Protein AF-A0A4R7B0X3-F1 (afdb_monomer_lite)

pLDDT: mean 76.37, std 15.17, range [39.12, 92.25]

InterPro domains:
  IPR010437 Type III secretion system SsaH/EsaH [PF06287] (19-83)
  IPR010437 Type III secretion system SsaH/EsaH [TIGR02498] (6-82)

Radius of gyration: 15.12 Å; chains: 1; bounding box: 40×39×41 Å

Organism: NCBI:txid1144873

Foldseek 3Di:
DPPPVVLLVVLVVLLVVLVVCLVVVVLVSLVVSLVCLVVRDPDLQVNLQSNLVSCVSNVNNVSNVVSCVRHDCVSCVVVVVCSVPDDPPPDDPDDPD

Sequence (97 aa):
MADGVNDAAIRRLVVEAGFAAVNHGLQREMRTILASLPDWLDDPAVLAACQATLLFGLGDRAGAESRLDSADPVLCAPLRQLLGDAPARAESFGELT

Structure (mmCIF, N/CA/C/O backbone):
data_AF-A0A4R7B0X3-F1
#
_entry.id   AF-A0A4R7B0X3-F1
#
loop_
_atom_site.group_PDB
_atom_site.id
_atom_site.type_symbol
_atom_site.label_atom_id
_atom_site.label_alt_id
_atom_site.label_comp_id
_atom_site.label_asym_id
_atom_site.label_entity_id
_atom_site.label_seq_id
_atom_site.pdbx_PDB_ins_code
_atom_site.Cartn_x
_atom_site.Cartn_y
_atom_site.Cartn_z
_atom_site.occupancy
_atom_site.B_iso_or_equiv
_atom_site.auth_seq_id
_atom_site.auth_comp_id
_atom_site.auth_asym_id
_atom_site.auth_atom_id
_atom_site.pdbx_PDB_model_num
ATOM 1 N N . MET A 1 1 ? 19.333 -5.177 -24.901 1.00 42.28 1 MET A N 1
ATOM 2 C CA . MET A 1 1 ? 19.123 -5.542 -23.481 1.00 42.28 1 MET A CA 1
ATOM 3 C C . MET A 1 1 ? 19.413 -4.333 -22.587 1.00 42.28 1 MET A C 1
ATOM 5 O O . MET A 1 1 ? 20.432 -4.312 -21.916 1.00 42.28 1 MET A O 1
ATOM 9 N N . ALA A 1 2 ? 18.560 -3.305 -22.616 1.00 49.44 2 ALA A N 1
ATOM 10 C CA . ALA A 1 2 ? 18.678 -2.123 -21.744 1.00 49.44 2 ALA A CA 1
ATOM 11 C C . ALA A 1 2 ? 17.326 -1.682 -21.138 1.00 49.44 2 ALA A C 1
ATOM 13 O O . ALA A 1 2 ? 17.296 -0.780 -20.311 1.00 49.44 2 ALA A O 1
ATOM 14 N N . ASP A 1 3 ? 16.225 -2.347 -21.506 1.00 52.91 3 ASP A N 1
ATOM 15 C CA . ASP A 1 3 ? 14.861 -1.951 -21.128 1.00 52.91 3 ASP A CA 1
ATOM 16 C C . ASP A 1 3 ? 14.504 -2.301 -19.674 1.00 52.91 3 ASP A C 1
ATOM 18 O O . ASP A 1 3 ? 13.887 -1.511 -18.969 1.00 52.91 3 ASP A O 1
ATOM 22 N N . GLY A 1 4 ? 14.956 -3.456 -19.172 1.00 52.81 4 GLY A N 1
ATOM 23 C CA . GLY A 1 4 ? 14.511 -3.964 -17.865 1.00 52.81 4 GLY A CA 1
ATOM 24 C C . GLY A 1 4 ? 15.023 -3.194 -16.640 1.00 52.81 4 GLY A C 1
ATOM 25 O O . GLY A 1 4 ? 14.394 -3.240 -15.587 1.00 52.81 4 GLY A O 1
ATOM 26 N N . VAL A 1 5 ? 16.144 -2.471 -16.754 1.00 51.91 5 VAL A N 1
ATOM 27 C CA . VAL A 1 5 ? 16.711 -1.687 -15.635 1.00 51.91 5 VAL A CA 1
ATOM 28 C C . VAL A 1 5 ? 15.991 -0.346 -15.479 1.00 51.91 5 VAL A C 1
ATOM 30 O O . VAL A 1 5 ? 15.793 0.122 -14.359 1.00 51.91 5 VAL A O 1
ATOM 33 N N . ASN A 1 6 ? 15.569 0.256 -16.594 1.00 58.44 6 ASN A N 1
ATOM 34 C CA . ASN A 1 6 ? 14.864 1.536 -16.594 1.00 58.44 6 ASN A CA 1
ATOM 35 C C . ASN A 1 6 ? 13.442 1.382 -16.035 1.00 58.44 6 ASN A C 1
ATOM 37 O O . ASN A 1 6 ? 12.974 2.204 -15.253 1.00 58.44 6 ASN A O 1
ATOM 41 N N . ASP A 1 7 ? 12.795 0.266 -16.362 1.00 68.06 7 ASP A N 1
ATOM 42 C CA . ASP A 1 7 ? 11.416 -0.007 -15.976 1.00 68.06 7 ASP A CA 1
ATOM 43 C C . ASP A 1 7 ? 11.270 -0.219 -14.454 1.00 68.06 7 ASP A C 1
ATOM 45 O O . ASP A 1 7 ? 10.399 0.362 -13.810 1.00 68.06 7 ASP A O 1
ATOM 49 N N . ALA A 1 8 ? 12.206 -0.939 -13.823 1.00 70.69 8 ALA A N 1
ATOM 50 C CA . ALA A 1 8 ? 12.236 -1.099 -12.365 1.00 70.69 8 ALA A CA 1
ATOM 51 C C . ALA A 1 8 ? 12.505 0.223 -11.615 1.00 70.69 8 ALA A C 1
ATOM 53 O O . ALA A 1 8 ? 11.919 0.472 -10.557 1.00 70.69 8 ALA A O 1
ATOM 54 N N . ALA A 1 9 ? 13.368 1.087 -12.161 1.00 75.62 9 ALA A N 1
ATOM 55 C CA . ALA A 1 9 ? 13.656 2.397 -11.580 1.00 75.62 9 ALA A CA 1
ATOM 56 C C . ALA A 1 9 ? 12.444 3.341 -11.666 1.00 75.62 9 ALA A C 1
ATOM 58 O O . ALA A 1 9 ? 12.128 4.026 -10.691 1.00 75.62 9 ALA A O 1
ATOM 59 N N . ILE A 1 10 ? 11.729 3.331 -12.795 1.00 71.06 10 ILE A N 1
ATOM 60 C CA . ILE A 1 10 ? 10.496 4.105 -12.992 1.00 71.06 10 ILE A CA 1
ATOM 61 C C . ILE A 1 10 ? 9.412 3.642 -12.018 1.00 71.06 10 ILE A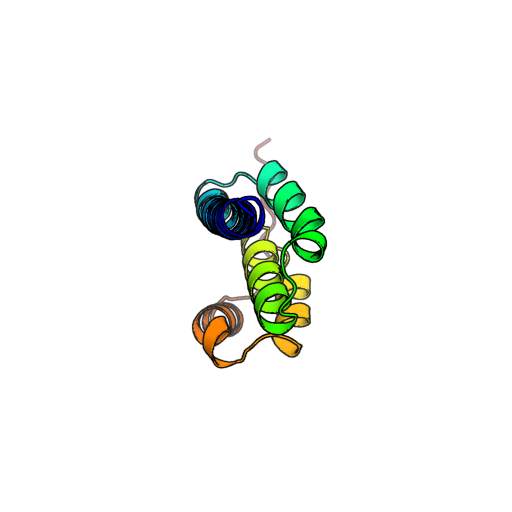 C 1
ATOM 63 O O . ILE A 1 10 ? 8.815 4.471 -11.334 1.00 71.06 10 ILE A O 1
ATOM 67 N N . ARG A 1 11 ? 9.199 2.330 -11.875 1.00 70.00 11 ARG A N 1
ATOM 68 C CA . ARG A 1 11 ? 8.224 1.787 -10.917 1.00 70.00 11 ARG A CA 1
ATOM 69 C C . ARG A 1 11 ? 8.497 2.230 -9.487 1.00 70.00 11 ARG A C 1
ATOM 71 O O . ARG A 1 11 ? 7.582 2.652 -8.783 1.00 70.00 11 ARG A O 1
ATOM 78 N N . ARG A 1 12 ? 9.765 2.193 -9.073 1.00 76.88 12 ARG A N 1
ATOM 79 C CA . ARG A 1 12 ? 10.182 2.674 -7.755 1.00 76.88 12 ARG A CA 1
ATOM 80 C C . ARG A 1 12 ? 9.898 4.167 -7.575 1.00 76.88 12 ARG A C 1
ATOM 82 O O . ARG A 1 12 ? 9.310 4.539 -6.566 1.00 76.88 12 ARG A O 1
ATOM 89 N N . LEU A 1 13 ? 10.252 4.997 -8.557 1.00 77.62 13 LEU A N 1
ATOM 90 C CA . LEU A 1 13 ? 9.972 6.437 -8.540 1.00 77.62 13 LEU A CA 1
ATOM 91 C C . LEU A 1 13 ? 8.476 6.737 -8.427 1.00 77.62 13 LEU A C 1
ATOM 93 O O . LEU A 1 13 ? 8.092 7.651 -7.705 1.00 77.62 13 LEU A O 1
ATOM 97 N N . VAL A 1 14 ? 7.623 5.972 -9.110 1.00 70.88 14 VAL A N 1
ATOM 98 C CA . VAL A 1 14 ? 6.173 6.181 -9.040 1.00 70.88 14 VAL A CA 1
ATOM 99 C C . VAL A 1 14 ? 5.606 5.770 -7.681 1.00 70.88 14 VAL A C 1
ATOM 101 O O . VAL A 1 14 ? 4.753 6.473 -7.139 1.00 70.88 14 VAL A O 1
ATOM 104 N N . VAL A 1 15 ? 6.108 4.685 -7.089 1.00 73.88 15 VAL A N 1
ATOM 105 C CA . VAL A 1 15 ? 5.759 4.307 -5.714 1.00 73.88 15 VAL A CA 1
ATOM 106 C C . VAL A 1 15 ? 6.185 5.410 -4.739 1.00 73.88 15 VAL A C 1
ATOM 108 O O . VAL A 1 15 ? 5.354 5.893 -3.972 1.00 73.88 15 VAL A O 1
ATOM 111 N N . GLU A 1 16 ? 7.434 5.875 -4.814 1.00 79.88 16 GLU A N 1
ATOM 112 C CA . GLU A 1 16 ? 7.964 6.968 -3.983 1.00 79.88 16 GLU A CA 1
ATOM 113 C C . GLU A 1 16 ? 7.164 8.274 -4.165 1.00 79.88 16 GLU A C 1
ATOM 115 O O . GLU A 1 16 ? 6.824 8.938 -3.183 1.00 79.88 16 GLU A O 1
ATOM 120 N N . ALA A 1 17 ? 6.774 8.608 -5.398 1.00 74.69 17 ALA A N 1
ATOM 121 C CA . ALA A 1 17 ? 5.903 9.743 -5.694 1.00 74.69 17 ALA A CA 1
ATOM 122 C C . ALA A 1 17 ? 4.498 9.572 -5.094 1.00 74.69 17 ALA A C 1
ATOM 124 O O . ALA A 1 17 ? 3.928 10.543 -4.602 1.00 74.69 17 ALA A O 1
ATOM 125 N N . GLY A 1 18 ? 3.959 8.350 -5.070 1.00 72.62 18 GLY A N 1
ATOM 126 C CA . GLY A 1 18 ? 2.708 8.026 -4.383 1.00 72.62 18 GLY A CA 1
ATOM 127 C C . GLY A 1 18 ? 2.780 8.312 -2.882 1.00 72.62 18 GLY A C 1
ATOM 128 O O . GLY A 1 18 ? 1.869 8.929 -2.333 1.00 72.62 18 GLY A O 1
ATOM 129 N N . PHE A 1 19 ? 3.889 7.956 -2.229 1.00 73.50 19 PHE A N 1
ATOM 130 C CA . PHE A 1 19 ? 4.124 8.286 -0.818 1.00 73.50 19 PHE A CA 1
ATOM 131 C C . PHE A 1 19 ? 4.295 9.794 -0.584 1.00 73.50 19 PHE A C 1
ATOM 133 O O . PHE A 1 19 ? 3.766 10.328 0.390 1.00 73.50 19 PHE A O 1
ATOM 140 N N . ALA A 1 20 ? 4.981 10.510 -1.479 1.00 77.75 20 ALA A N 1
ATOM 141 C CA . ALA A 1 20 ? 5.080 11.968 -1.391 1.00 77.75 20 ALA A CA 1
ATOM 142 C C . ALA A 1 20 ? 3.706 12.642 -1.569 1.00 77.75 20 ALA A C 1
ATOM 144 O O . ALA A 1 20 ? 3.359 13.563 -0.830 1.00 77.75 20 ALA A O 1
ATOM 145 N N . ALA A 1 21 ? 2.890 12.145 -2.500 1.00 75.38 21 ALA A N 1
ATOM 146 C CA . ALA A 1 21 ? 1.551 12.651 -2.782 1.00 75.38 21 ALA A CA 1
ATOM 147 C C . ALA A 1 21 ? 0.597 12.525 -1.579 1.00 75.38 21 ALA A C 1
ATOM 149 O O . ALA A 1 21 ? -0.175 13.455 -1.331 1.00 75.38 21 ALA A O 1
ATOM 150 N N . VAL A 1 22 ? 0.714 11.442 -0.790 1.00 71.00 22 VAL A N 1
ATOM 151 C CA . VAL A 1 22 ? -0.012 11.249 0.485 1.00 71.00 22 VAL A CA 1
ATOM 152 C C . VAL A 1 22 ? 0.228 12.424 1.432 1.00 71.00 22 VAL A C 1
ATOM 154 O O . VAL A 1 22 ? -0.716 12.968 2.000 1.00 71.00 22 VAL A O 1
ATOM 157 N N . ASN A 1 23 ? 1.480 12.866 1.557 1.00 71.31 23 ASN A N 1
ATOM 158 C CA . ASN A 1 23 ? 1.858 13.929 2.489 1.00 71.31 23 ASN A CA 1
ATOM 159 C C . ASN A 1 23 ? 1.447 15.333 2.015 1.00 71.31 23 ASN A C 1
ATOM 161 O O . ASN A 1 23 ? 1.368 16.254 2.825 1.00 71.31 23 ASN A O 1
ATOM 165 N N . HIS A 1 24 ? 1.183 15.506 0.717 1.00 76.38 24 HIS A N 1
ATOM 166 C CA . HIS A 1 24 ? 0.855 16.800 0.108 1.00 76.38 24 HIS A CA 1
ATOM 167 C C . HIS A 1 24 ? -0.618 16.942 -0.306 1.00 76.38 24 HIS A C 1
ATOM 169 O O . HIS A 1 24 ? -0.992 17.963 -0.878 1.00 76.38 24 HIS A O 1
ATOM 175 N N . GLY A 1 25 ? -1.467 15.948 -0.017 1.00 74.88 25 GLY A N 1
ATOM 176 C CA . GLY A 1 25 ? -2.902 16.008 -0.316 1.00 74.88 25 GLY A CA 1
ATOM 177 C C . GLY A 1 25 ? -3.246 15.919 -1.808 1.00 74.88 25 GLY A C 1
ATOM 178 O O . GLY A 1 25 ? -4.328 16.342 -2.218 1.00 74.88 25 GLY A O 1
ATOM 179 N N . LEU A 1 26 ? -2.353 15.358 -2.629 1.00 82.38 26 LEU A N 1
ATOM 180 C CA . LEU A 1 26 ? -2.522 15.212 -4.081 1.00 82.38 26 LEU A CA 1
ATOM 181 C C . LEU A 1 26 ? -3.419 14.005 -4.415 1.00 82.38 26 LEU A C 1
ATOM 183 O O . LEU A 1 26 ? -2.985 12.977 -4.938 1.00 82.38 26 LEU A O 1
ATOM 187 N N . GLN A 1 27 ? -4.700 14.105 -4.049 1.00 82.94 27 GLN A N 1
ATOM 188 C CA . GLN A 1 27 ? -5.633 12.974 -4.096 1.00 82.94 27 GLN A CA 1
ATOM 189 C C . GLN A 1 27 ? -5.873 12.433 -5.510 1.00 82.94 27 GLN A C 1
ATOM 191 O O . GLN A 1 27 ? -6.077 11.230 -5.688 1.00 82.94 27 GLN A O 1
ATOM 196 N N . ARG A 1 28 ? -5.882 13.299 -6.529 1.00 84.31 28 ARG A N 1
ATOM 197 C CA . ARG A 1 28 ? -6.140 12.893 -7.918 1.00 84.31 28 ARG A CA 1
ATOM 198 C C . ARG A 1 28 ? -4.984 12.051 -8.460 1.00 84.31 28 ARG A C 1
ATOM 200 O O . ARG A 1 28 ? -5.201 11.021 -9.101 1.00 84.31 28 ARG A O 1
ATOM 207 N N . GLU A 1 29 ? -3.766 12.476 -8.170 1.00 84.25 29 GLU A N 1
ATOM 208 C CA . GLU A 1 29 ? -2.515 11.826 -8.532 1.00 84.25 29 GLU A CA 1
ATOM 209 C C . GLU A 1 29 ? -2.396 10.485 -7.809 1.00 84.25 29 GLU A C 1
ATOM 211 O O . GLU A 1 29 ? -2.146 9.467 -8.449 1.00 84.25 29 GLU A O 1
ATOM 216 N N . MET A 1 30 ? -2.701 10.444 -6.508 1.00 85.56 30 MET A N 1
ATOM 217 C CA . MET A 1 30 ? -2.746 9.198 -5.734 1.00 85.56 30 MET A CA 1
ATOM 218 C C . MET A 1 30 ? -3.732 8.185 -6.311 1.00 85.56 30 MET A C 1
ATOM 220 O O . MET A 1 30 ? -3.390 7.013 -6.435 1.00 85.56 30 MET A O 1
ATOM 224 N N . ARG A 1 31 ? -4.939 8.615 -6.705 1.00 88.56 31 ARG A N 1
ATOM 225 C CA . ARG A 1 31 ? -5.922 7.726 -7.353 1.00 88.56 31 ARG A CA 1
ATOM 226 C C . ARG A 1 31 ? -5.416 7.192 -8.691 1.00 88.56 31 ARG A C 1
ATOM 228 O O . ARG A 1 31 ? -5.667 6.036 -9.012 1.00 88.56 31 ARG A O 1
ATOM 235 N N . THR A 1 32 ? -4.694 8.020 -9.442 1.00 89.25 32 THR A N 1
ATOM 236 C CA . THR A 1 32 ? -4.095 7.623 -10.723 1.00 89.25 32 THR A CA 1
ATOM 237 C C . THR A 1 32 ? -2.998 6.583 -10.505 1.00 89.25 32 THR A C 1
ATOM 239 O O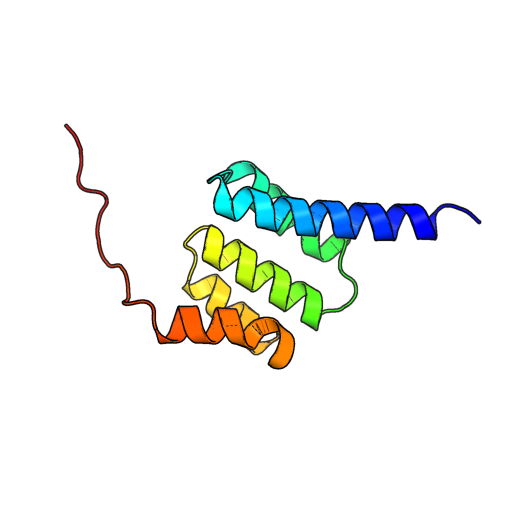 . THR A 1 32 ? -3.018 5.536 -11.138 1.00 89.25 32 THR A O 1
ATOM 242 N N . ILE A 1 33 ? -2.090 6.826 -9.556 1.00 86.19 33 ILE A N 1
ATOM 243 C CA . ILE A 1 33 ? -1.022 5.887 -9.192 1.00 86.19 33 ILE A CA 1
ATOM 244 C C . ILE A 1 33 ? -1.616 4.566 -8.696 1.00 86.19 33 ILE A C 1
ATOM 246 O O . ILE A 1 33 ? -1.214 3.505 -9.161 1.00 86.19 33 ILE A O 1
ATOM 250 N N . LEU A 1 34 ? -2.607 4.625 -7.800 1.00 89.12 34 LEU A N 1
ATOM 251 C CA . LEU A 1 34 ? -3.271 3.449 -7.238 1.00 89.12 34 LEU A CA 1
ATOM 252 C C . LEU A 1 34 ? -3.899 2.557 -8.319 1.00 89.12 34 LEU A C 1
ATOM 254 O O . LEU A 1 34 ? -3.803 1.335 -8.220 1.00 89.12 34 LEU A O 1
ATOM 258 N N . ALA A 1 35 ? -4.524 3.159 -9.335 1.00 90.56 35 ALA A N 1
ATOM 259 C CA . ALA A 1 35 ? -5.136 2.429 -10.443 1.00 90.56 35 ALA A CA 1
ATOM 260 C C . ALA A 1 35 ? -4.103 1.688 -11.306 1.00 90.56 35 ALA A C 1
ATOM 262 O O . ALA A 1 35 ? -4.407 0.610 -11.804 1.00 90.56 35 ALA A O 1
ATOM 263 N N . SER A 1 36 ? -2.896 2.237 -11.439 1.00 88.94 36 SER A N 1
ATOM 264 C CA . SER A 1 36 ? -1.834 1.676 -12.281 1.00 88.94 36 SER A CA 1
ATOM 265 C C . SER A 1 36 ? -0.910 0.689 -11.560 1.00 88.94 36 SER A C 1
ATOM 267 O O . SER A 1 36 ? -0.182 -0.050 -12.214 1.00 88.94 36 SER A O 1
ATOM 269 N N . LEU A 1 37 ? -0.918 0.647 -10.221 1.00 86.81 37 LEU A N 1
ATOM 270 C CA . LEU A 1 37 ? -0.054 -0.254 -9.443 1.00 86.81 37 LEU A CA 1
ATOM 271 C C . LEU A 1 37 ? -0.106 -1.736 -9.873 1.00 86.81 37 LEU A C 1
ATOM 273 O O . LEU A 1 37 ? 0.963 -2.348 -9.897 1.00 86.81 37 LEU A O 1
ATOM 277 N N . PRO A 1 38 ? -1.271 -2.336 -10.205 1.00 89.19 38 PRO A N 1
ATOM 278 C CA . PRO A 1 38 ? -1.336 -3.740 -10.621 1.00 89.19 38 PRO A CA 1
ATOM 279 C C . PRO A 1 38 ? -0.556 -4.047 -11.901 1.00 89.19 38 PRO A C 1
ATOM 281 O O . PRO A 1 38 ? -0.088 -5.166 -12.064 1.00 89.19 38 PRO A O 1
ATOM 284 N N . ASP A 1 39 ? -0.395 -3.058 -12.782 1.00 87.12 39 ASP A N 1
ATOM 285 C CA . ASP A 1 39 ? 0.357 -3.210 -14.030 1.00 87.12 39 ASP A CA 1
ATOM 286 C C . ASP A 1 39 ? 1.872 -3.069 -13.810 1.00 87.12 39 ASP A C 1
ATOM 288 O O . ASP A 1 39 ? 2.669 -3.310 -14.716 1.00 87.12 39 ASP A O 1
ATOM 292 N N . TRP A 1 40 ? 2.282 -2.628 -12.618 1.00 81.19 40 TRP A N 1
ATOM 293 C CA . TRP A 1 40 ? 3.668 -2.311 -12.290 1.00 81.19 40 TRP A CA 1
ATOM 294 C C . TRP A 1 40 ? 4.267 -3.279 -11.273 1.00 81.19 40 TRP A C 1
ATOM 296 O O . TRP A 1 40 ? 5.451 -3.591 -11.346 1.00 81.19 40 TRP A O 1
ATOM 306 N N . LEU A 1 41 ? 3.500 -3.741 -10.292 1.00 83.50 41 LEU A N 1
ATOM 307 C CA . LEU A 1 41 ? 4.034 -4.565 -9.212 1.00 83.50 41 LEU A CA 1
ATOM 308 C C . LEU A 1 41 ? 3.685 -6.035 -9.423 1.00 83.50 41 LEU A C 1
ATOM 310 O O . LEU A 1 41 ? 2.546 -6.445 -9.220 1.00 83.50 41 LEU A O 1
ATOM 314 N N . ASP A 1 42 ? 4.706 -6.821 -9.759 1.00 85.00 42 ASP A N 1
ATOM 315 C CA . ASP A 1 42 ? 4.586 -8.272 -9.938 1.00 85.00 42 ASP A CA 1
ATOM 316 C C . ASP A 1 42 ? 4.485 -9.025 -8.603 1.00 85.00 42 ASP A C 1
ATOM 318 O O . ASP A 1 42 ? 3.913 -10.112 -8.540 1.00 85.00 42 ASP A O 1
ATOM 322 N N . ASP A 1 43 ? 5.057 -8.465 -7.529 1.00 85.44 43 ASP A N 1
ATOM 323 C CA . ASP A 1 43 ? 4.996 -9.061 -6.196 1.00 85.44 43 ASP A CA 1
ATOM 324 C C . ASP A 1 43 ? 3.645 -8.721 -5.536 1.00 85.44 43 ASP A C 1
ATOM 326 O O . ASP A 1 43 ? 3.403 -7.554 -5.195 1.00 85.44 43 ASP A O 1
ATOM 330 N N . PRO A 1 44 ? 2.762 -9.715 -5.322 1.00 86.19 44 PRO A N 1
ATOM 331 C CA . PRO A 1 44 ? 1.425 -9.480 -4.792 1.00 86.19 44 PRO A CA 1
ATOM 332 C C . PRO A 1 44 ? 1.439 -8.946 -3.354 1.00 86.19 44 PRO A C 1
ATOM 334 O O . PRO A 1 44 ? 0.544 -8.184 -2.986 1.00 86.19 44 PRO A O 1
ATOM 337 N N . ALA A 1 45 ? 2.447 -9.293 -2.548 1.00 84.88 45 ALA A N 1
ATOM 338 C CA . ALA A 1 45 ? 2.558 -8.817 -1.174 1.00 84.88 45 ALA A CA 1
ATOM 339 C C . ALA A 1 45 ? 2.981 -7.341 -1.136 1.00 84.88 45 ALA A C 1
ATOM 341 O O . ALA A 1 45 ? 2.432 -6.553 -0.358 1.00 84.88 45 ALA A O 1
ATOM 342 N N . VAL A 1 46 ? 3.903 -6.946 -2.020 1.00 83.94 46 VAL A N 1
ATOM 343 C CA . VAL A 1 46 ? 4.317 -5.543 -2.193 1.00 83.94 46 VAL A CA 1
ATOM 344 C C . VAL A 1 46 ? 3.181 -4.711 -2.790 1.00 83.94 46 VAL A C 1
ATOM 346 O O . VAL A 1 46 ? 2.908 -3.612 -2.308 1.00 83.94 46 VAL A O 1
ATOM 349 N N . LEU A 1 47 ? 2.464 -5.242 -3.785 1.00 89.38 47 LEU A N 1
ATOM 350 C CA . LEU A 1 47 ? 1.279 -4.605 -4.361 1.00 89.38 47 LEU A CA 1
ATOM 351 C C . LEU A 1 47 ? 0.219 -4.327 -3.290 1.00 89.38 47 LEU A C 1
ATOM 353 O O . LEU A 1 47 ? -0.264 -3.197 -3.184 1.00 89.38 47 LEU A O 1
ATOM 357 N N . ALA A 1 48 ? -0.102 -5.327 -2.467 1.00 89.88 48 ALA A N 1
ATOM 358 C CA . ALA A 1 48 ? -1.060 -5.185 -1.379 1.00 89.88 48 ALA A CA 1
ATOM 359 C C . ALA A 1 48 ? -0.609 -4.135 -0.347 1.00 89.88 48 ALA A C 1
ATOM 361 O O . ALA A 1 48 ? -1.413 -3.294 0.060 1.00 89.88 48 ALA A O 1
ATOM 362 N N . ALA A 1 49 ? 0.679 -4.108 0.015 1.00 87.62 49 ALA A N 1
ATOM 363 C CA . ALA A 1 49 ? 1.240 -3.110 0.928 1.00 87.62 49 ALA A CA 1
ATOM 364 C C . ALA A 1 49 ? 1.155 -1.673 0.374 1.00 87.62 49 ALA A C 1
ATOM 366 O O . ALA A 1 49 ? 0.752 -0.742 1.083 1.00 87.62 49 ALA A O 1
ATOM 367 N N . CYS A 1 50 ? 1.489 -1.481 -0.907 1.00 87.88 50 CYS A N 1
ATOM 368 C CA . CYS A 1 50 ? 1.389 -0.184 -1.575 1.00 87.88 50 CYS A CA 1
ATOM 369 C C . CYS A 1 50 ? -0.069 0.282 -1.675 1.00 87.88 50 CYS A C 1
ATOM 371 O O . CYS A 1 50 ?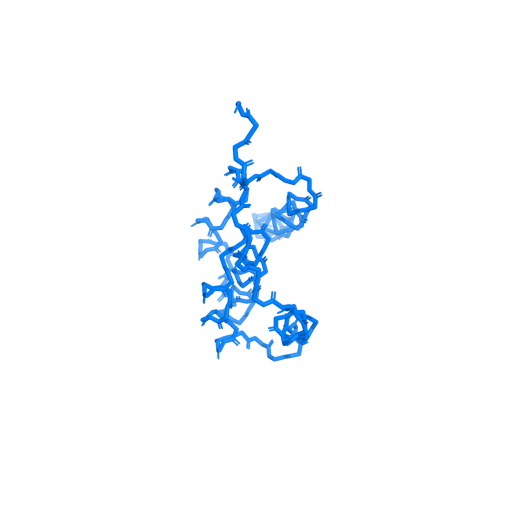 -0.374 1.429 -1.350 1.00 87.88 50 CYS A O 1
ATOM 373 N N . GLN A 1 51 ? -0.982 -0.611 -2.064 1.00 91.88 51 GLN A N 1
ATOM 374 C CA . GLN A 1 51 ? -2.410 -0.306 -2.142 1.00 91.88 51 GLN A CA 1
ATOM 375 C C . GLN A 1 51 ? -2.981 0.072 -0.776 1.00 91.88 51 GLN A C 1
ATOM 377 O O . GLN A 1 51 ? -3.668 1.087 -0.677 1.00 91.88 51 GLN A O 1
ATOM 382 N N . ALA A 1 52 ? -2.660 -0.685 0.277 1.00 91.44 52 ALA A N 1
ATOM 383 C CA . ALA A 1 52 ? -3.098 -0.380 1.636 1.00 91.44 52 ALA A CA 1
ATOM 384 C C . ALA A 1 52 ? -2.660 1.024 2.073 1.00 91.44 52 ALA A C 1
ATOM 386 O O . ALA A 1 52 ? -3.461 1.804 2.587 1.00 91.44 52 ALA A O 1
ATOM 387 N N . THR A 1 53 ? -1.398 1.371 1.816 1.00 88.00 53 THR A N 1
ATOM 388 C CA . THR A 1 53 ? -0.845 2.670 2.211 1.00 88.00 53 THR A CA 1
ATOM 389 C C . THR A 1 53 ? -1.504 3.830 1.463 1.00 88.00 53 THR A C 1
ATOM 391 O O . THR A 1 53 ? -1.886 4.826 2.078 1.00 88.00 53 THR A O 1
ATOM 394 N N . LEU A 1 54 ? -1.683 3.709 0.144 1.00 88.19 54 LEU A N 1
ATOM 395 C CA . LEU A 1 54 ? -2.322 4.764 -0.647 1.00 88.19 54 LEU A CA 1
ATOM 396 C C . LEU A 1 54 ? -3.807 4.926 -0.297 1.00 88.19 54 LEU A C 1
ATOM 398 O O . LEU A 1 54 ? -4.277 6.057 -0.200 1.00 88.19 54 LEU A O 1
ATOM 402 N N . LEU A 1 55 ? -4.534 3.827 -0.064 1.00 90.88 55 LEU A N 1
ATOM 403 C CA . LEU A 1 55 ? -5.933 3.862 0.380 1.00 90.88 55 LEU A CA 1
ATOM 404 C C . LEU A 1 55 ? -6.068 4.555 1.739 1.00 90.88 55 LEU A C 1
ATOM 406 O O . LEU A 1 55 ? -6.909 5.440 1.890 1.00 90.88 55 LEU A O 1
ATOM 410 N N . PHE A 1 56 ? -5.177 4.249 2.686 1.00 88.06 56 PHE A N 1
ATOM 411 C CA . PHE A 1 56 ? -5.132 4.938 3.975 1.00 88.06 56 PHE A CA 1
ATOM 412 C C . PHE A 1 56 ? -4.873 6.441 3.812 1.00 88.06 56 PHE A C 1
ATOM 414 O O . PHE A 1 56 ? -5.585 7.255 4.399 1.00 88.06 56 PHE A O 1
ATOM 421 N N . GLY A 1 57 ? -3.913 6.824 2.963 1.00 84.12 57 GLY A N 1
ATOM 422 C CA . GLY A 1 57 ? -3.633 8.228 2.649 1.00 84.12 57 GLY A CA 1
ATOM 423 C C . GLY A 1 57 ? -4.785 8.960 1.943 1.00 84.12 57 GLY A C 1
ATOM 424 O O . GLY A 1 57 ? -4.918 10.173 2.083 1.00 84.12 57 GLY A O 1
ATOM 425 N N . LEU A 1 58 ? -5.649 8.238 1.221 1.00 86.50 58 LEU A N 1
ATOM 426 C CA . LEU A 1 58 ? -6.891 8.762 0.633 1.00 86.50 58 LEU A CA 1
ATOM 427 C C . LEU A 1 58 ? -8.051 8.854 1.643 1.00 86.50 58 LEU A C 1
ATOM 429 O O . LEU A 1 58 ? -9.130 9.322 1.279 1.00 86.50 58 LEU A O 1
ATOM 433 N N . GLY A 1 59 ? -7.856 8.399 2.883 1.00 87.75 59 GLY A N 1
ATOM 434 C CA . GLY A 1 59 ? -8.905 8.293 3.898 1.00 87.75 59 GLY A CA 1
ATOM 435 C C . GLY A 1 59 ? -9.811 7.066 3.745 1.00 87.75 59 GLY A C 1
ATOM 436 O O . GLY A 1 59 ? -10.738 6.900 4.537 1.00 87.75 59 GLY A O 1
ATOM 437 N N . ASP A 1 60 ? -9.551 6.182 2.775 1.00 90.00 60 ASP A N 1
ATOM 438 C CA . ASP A 1 60 ? -10.276 4.920 2.606 1.00 90.00 60 ASP A CA 1
ATOM 439 C C . ASP A 1 60 ? -9.707 3.849 3.542 1.00 90.00 60 ASP A C 1
ATOM 441 O O . ASP A 1 60 ? -8.924 2.971 3.168 1.00 90.00 60 ASP A O 1
ATOM 445 N N . ARG A 1 61 ? -10.094 3.962 4.812 1.00 89.75 61 ARG A N 1
ATOM 446 C CA . ARG A 1 61 ? -9.626 3.070 5.869 1.00 89.75 61 ARG A CA 1
ATOM 447 C C . ARG A 1 61 ? -10.041 1.617 5.641 1.00 89.75 61 ARG A C 1
ATOM 449 O O . ARG A 1 61 ? -9.216 0.723 5.788 1.00 89.75 61 ARG A O 1
ATOM 456 N N . ALA A 1 62 ? -11.297 1.392 5.263 1.00 89.00 62 ALA A N 1
ATOM 457 C CA . ALA A 1 62 ? -11.831 0.048 5.055 1.00 89.00 62 ALA A CA 1
ATOM 458 C C . ALA A 1 62 ? -11.134 -0.648 3.876 1.00 89.00 62 ALA A C 1
ATOM 460 O O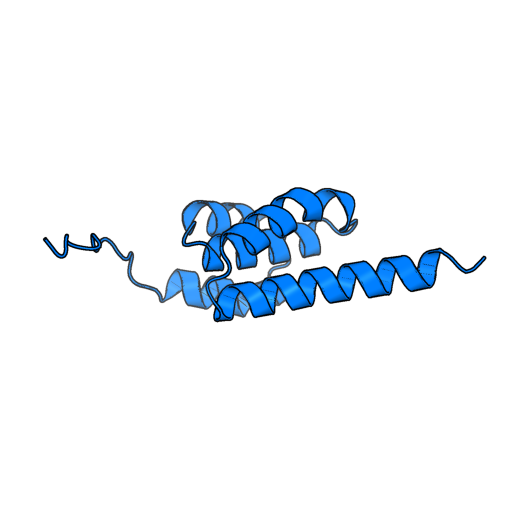 . ALA A 1 62 ? -10.765 -1.820 3.968 1.00 89.00 62 ALA A O 1
ATOM 461 N N . GLY A 1 63 ? -10.884 0.0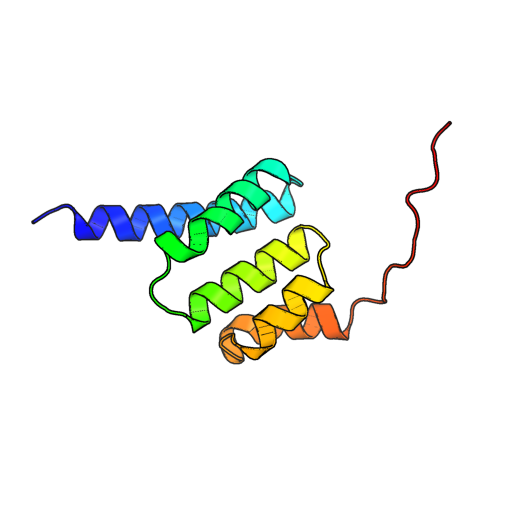90 2.788 1.00 91.25 63 GLY A N 1
ATOM 462 C CA . GLY A 1 63 ? -10.075 -0.398 1.678 1.00 91.25 63 GLY A CA 1
ATOM 463 C C . GLY A 1 63 ? -8.646 -0.732 2.107 1.00 91.25 63 GLY A C 1
ATOM 464 O O . GLY A 1 63 ? -8.118 -1.772 1.713 1.00 91.25 63 GLY A O 1
ATOM 465 N N . ALA A 1 64 ? -8.025 0.111 2.938 1.00 90.75 64 ALA A N 1
ATOM 466 C CA . ALA A 1 64 ? -6.682 -0.137 3.455 1.00 90.75 64 ALA A CA 1
ATOM 467 C C . ALA A 1 64 ? -6.608 -1.413 4.307 1.00 90.75 64 ALA A C 1
ATOM 469 O O . ALA A 1 64 ? -5.729 -2.245 4.084 1.00 90.75 64 ALA A O 1
ATOM 470 N N . GLU A 1 65 ? -7.552 -1.597 5.232 1.00 90.75 65 GLU A N 1
ATOM 471 C CA . GLU A 1 65 ? -7.661 -2.788 6.083 1.00 90.75 65 GLU A CA 1
ATOM 472 C C . GLU A 1 65 ? -7.819 -4.063 5.245 1.00 90.75 65 GLU A C 1
ATOM 474 O O . GLU A 1 65 ? -7.054 -5.008 5.422 1.00 90.75 65 GLU A O 1
ATOM 479 N N . SER A 1 66 ? -8.708 -4.053 4.246 1.00 92.25 66 SER A N 1
ATOM 480 C CA . SER A 1 66 ? -8.909 -5.201 3.353 1.00 92.25 66 SER A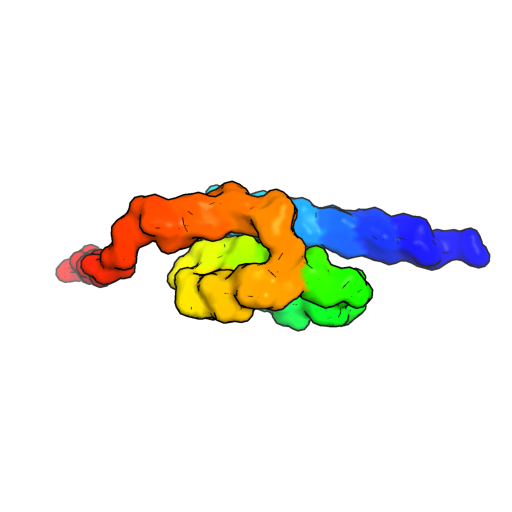 CA 1
ATOM 481 C C . SER A 1 66 ? -7.641 -5.611 2.593 1.00 92.25 66 SER A C 1
ATOM 483 O O . SER A 1 66 ? -7.432 -6.795 2.328 1.00 92.25 66 SER A O 1
ATOM 485 N N . ARG A 1 67 ? -6.775 -4.657 2.232 1.00 90.88 67 ARG A N 1
ATOM 486 C CA . ARG A 1 67 ? -5.509 -4.961 1.544 1.00 90.88 67 ARG A CA 1
ATOM 487 C C . ARG A 1 67 ? -4.446 -5.509 2.492 1.00 90.88 67 ARG A C 1
ATOM 489 O O . ARG A 1 67 ? -3.615 -6.306 2.061 1.00 90.88 67 ARG A O 1
ATOM 496 N N . LEU A 1 68 ? -4.481 -5.137 3.771 1.00 87.38 68 LEU A N 1
ATOM 497 C CA . LEU A 1 68 ? -3.508 -5.596 4.766 1.00 87.38 68 LEU A CA 1
ATOM 498 C C . LEU A 1 68 ? -3.601 -7.088 5.072 1.00 87.38 68 LEU A C 1
ATOM 500 O O . LEU A 1 68 ? -2.597 -7.660 5.498 1.00 87.38 68 LEU A O 1
ATOM 504 N N . ASP A 1 69 ? -4.751 -7.715 4.834 1.00 85.88 69 ASP A N 1
ATOM 505 C CA . ASP A 1 69 ? -4.931 -9.164 4.982 1.00 85.88 69 ASP A CA 1
ATOM 506 C C . ASP A 1 69 ? -4.087 -9.963 3.980 1.00 85.88 69 ASP A C 1
ATOM 508 O O . ASP A 1 69 ? -3.702 -11.097 4.253 1.00 85.88 69 ASP A O 1
ATOM 512 N N . SER A 1 70 ? -3.776 -9.359 2.828 1.00 85.38 70 SER A N 1
ATOM 513 C CA . SER A 1 70 ? -2.987 -9.971 1.750 1.00 85.38 70 SER A CA 1
ATOM 514 C C . SER A 1 70 ? -1.554 -9.434 1.660 1.00 85.38 70 SER A C 1
ATOM 516 O O . SER A 1 70 ? -0.791 -9.869 0.799 1.00 85.38 70 SER A O 1
ATOM 518 N N . ALA A 1 71 ? -1.189 -8.471 2.509 1.00 84.94 71 ALA A N 1
ATOM 519 C CA . ALA A 1 71 ? 0.115 -7.820 2.482 1.00 84.94 71 ALA A CA 1
ATOM 520 C C . ALA A 1 71 ? 1.143 -8.530 3.373 1.00 84.94 71 ALA A C 1
ATOM 522 O O . ALA A 1 71 ? 0.788 -9.229 4.325 1.00 84.94 71 ALA A O 1
ATOM 523 N N . ASP A 1 72 ? 2.430 -8.295 3.098 1.00 82.38 72 ASP A N 1
ATOM 524 C CA . ASP A 1 72 ? 3.511 -8.757 3.970 1.00 82.38 72 ASP A CA 1
ATOM 525 C C . ASP A 1 72 ? 3.351 -8.143 5.383 1.00 82.38 72 ASP A C 1
ATOM 527 O O . ASP A 1 72 ? 3.360 -6.912 5.531 1.00 82.38 72 ASP A O 1
ATOM 531 N N . PRO A 1 73 ? 3.223 -8.967 6.443 1.00 76.44 73 PRO A N 1
ATOM 532 C CA . PRO A 1 73 ? 3.014 -8.482 7.806 1.00 76.44 73 PRO A CA 1
ATOM 533 C C . PRO A 1 73 ? 4.145 -7.589 8.329 1.00 76.44 73 PRO A C 1
ATOM 535 O O . PRO A 1 73 ? 3.888 -6.702 9.145 1.00 76.44 73 PRO A O 1
ATOM 538 N N . VAL A 1 74 ? 5.383 -7.817 7.883 1.00 79.69 74 VAL A N 1
ATOM 539 C CA . VAL A 1 74 ? 6.572 -7.075 8.319 1.00 79.69 74 VAL A CA 1
ATOM 540 C C . VAL A 1 74 ? 6.601 -5.695 7.673 1.00 79.69 74 VAL A C 1
ATOM 542 O O . VAL A 1 74 ? 6.806 -4.701 8.368 1.00 79.69 74 VAL A O 1
ATOM 545 N N . LEU A 1 75 ? 6.335 -5.609 6.366 1.00 74.25 75 LEU A N 1
ATOM 546 C CA . LEU A 1 75 ? 6.309 -4.330 5.643 1.00 74.25 75 LEU A CA 1
ATOM 547 C C . LEU A 1 75 ? 5.174 -3.418 6.122 1.00 74.25 75 LEU A C 1
ATOM 549 O O . LEU A 1 75 ? 5.310 -2.195 6.142 1.00 74.25 75 LEU A O 1
ATOM 553 N N . CYS A 1 76 ? 4.057 -4.013 6.535 1.00 82.44 76 CYS A N 1
ATOM 554 C CA . CYS A 1 76 ? 2.849 -3.290 6.904 1.00 82.44 76 CYS A CA 1
ATOM 555 C C . CYS A 1 76 ? 2.668 -3.053 8.407 1.00 82.44 76 CYS A C 1
ATOM 557 O O . CYS A 1 76 ? 1.659 -2.459 8.799 1.00 82.44 76 CYS A O 1
ATOM 559 N N . ALA A 1 77 ? 3.609 -3.478 9.255 1.00 83.81 77 ALA A N 1
ATOM 560 C CA . ALA A 1 77 ? 3.500 -3.316 10.705 1.00 83.81 77 ALA A CA 1
ATOM 561 C C . ALA A 1 77 ? 3.221 -1.859 11.150 1.00 83.81 77 ALA A C 1
ATOM 563 O O . ALA A 1 77 ? 2.303 -1.668 11.952 1.00 83.81 77 ALA A O 1
ATOM 564 N N . PRO A 1 78 ? 3.885 -0.819 10.596 1.00 83.25 78 PRO A N 1
ATOM 565 C CA . PRO A 1 78 ? 3.594 0.568 10.971 1.00 83.25 78 PRO A CA 1
ATOM 566 C C . PRO A 1 78 ? 2.174 1.009 10.594 1.00 83.25 78 PRO A C 1
ATOM 568 O O . PRO A 1 78 ? 1.502 1.686 11.370 1.00 83.25 78 PRO A O 1
ATOM 571 N N . LEU A 1 79 ? 1.691 0.600 9.416 1.00 82.81 79 LEU A N 1
ATOM 572 C CA . LEU A 1 79 ? 0.350 0.946 8.942 1.00 82.81 79 LEU A CA 1
ATOM 573 C C . LEU A 1 79 ? -0.735 0.238 9.765 1.00 82.81 79 LEU A C 1
ATOM 575 O O . LEU A 1 79 ? -1.737 0.854 10.118 1.00 82.81 79 LEU A O 1
ATOM 579 N N . ARG A 1 80 ? -0.512 -1.033 10.124 1.00 84.44 80 ARG A N 1
ATOM 580 C CA . ARG A 1 80 ? -1.391 -1.787 11.031 1.00 84.44 80 ARG A CA 1
ATOM 581 C C . ARG A 1 80 ? -1.483 -1.126 12.401 1.00 84.44 80 ARG A C 1
ATOM 583 O O . ARG A 1 80 ? -2.575 -1.046 12.948 1.00 84.44 80 ARG A O 1
ATOM 590 N N . GLN A 1 81 ? -0.372 -0.617 12.929 1.00 84.88 81 GLN A N 1
ATOM 591 C CA . GLN A 1 81 ? -0.382 0.120 14.188 1.00 84.88 81 GLN A CA 1
ATOM 592 C C . GLN A 1 81 ? -1.188 1.423 14.068 1.00 84.88 81 GLN A C 1
ATOM 594 O O . GLN A 1 81 ? -2.069 1.666 14.882 1.00 84.88 81 GLN A O 1
ATOM 599 N N . LEU A 1 82 ? -0.979 2.215 13.012 1.00 82.25 82 LEU A N 1
ATOM 600 C CA . LEU A 1 82 ? -1.769 3.427 12.744 1.00 82.25 82 LEU A CA 1
ATOM 601 C C . LEU A 1 82 ? -3.273 3.147 12.615 1.00 82.25 82 LEU A C 1
ATOM 603 O O . LEU A 1 82 ? -4.090 3.943 13.070 1.00 82.25 82 LEU A O 1
ATOM 607 N N . LEU A 1 83 ? -3.649 2.019 12.015 1.00 81.31 83 LEU A N 1
ATOM 608 C CA . LEU A 1 83 ? -5.038 1.563 11.910 1.00 81.31 83 LEU A CA 1
ATOM 609 C C . LEU A 1 83 ? -5.576 0.913 13.201 1.00 81.31 83 LEU A C 1
ATOM 611 O O . LEU A 1 83 ? -6.786 0.819 13.380 1.00 81.31 83 LEU A O 1
ATOM 615 N N . GLY A 1 84 ? -4.716 0.468 14.111 1.00 78.94 84 GLY A N 1
ATOM 616 C CA . GLY A 1 84 ? -5.119 0.038 15.451 1.00 78.94 84 GLY A CA 1
ATOM 617 C C . GLY A 1 84 ? -5.319 1.220 16.401 1.00 78.94 84 GLY A C 1
ATOM 618 O O . GLY A 1 84 ? -6.254 1.219 17.197 1.00 78.94 84 GLY A O 1
ATOM 619 N N . ASP A 1 85 ? -4.473 2.244 16.269 1.00 67.38 85 ASP A N 1
ATOM 620 C CA . ASP A 1 85 ? -4.393 3.387 17.184 1.00 67.38 85 ASP A CA 1
ATOM 621 C C . ASP A 1 85 ? -5.278 4.570 16.762 1.00 67.38 85 ASP A C 1
ATOM 623 O O . ASP A 1 85 ? -5.688 5.375 17.601 1.00 67.38 85 ASP A O 1
ATOM 627 N N . ALA A 1 86 ? -5.576 4.727 15.467 1.00 57.72 86 ALA A N 1
ATOM 628 C CA . ALA A 1 86 ? -6.375 5.859 15.013 1.00 57.72 86 ALA A CA 1
ATOM 629 C C . ALA A 1 86 ? -7.841 5.689 15.450 1.00 57.72 86 ALA A C 1
ATOM 631 O O . ALA A 1 86 ? -8.474 4.715 15.028 1.00 57.72 86 ALA A O 1
ATOM 632 N N . PRO A 1 87 ? -8.415 6.642 16.215 1.00 46.75 87 PRO A N 1
ATOM 633 C CA . PRO A 1 87 ? -9.841 6.629 16.501 1.00 46.75 87 PRO A CA 1
ATOM 634 C C . PRO A 1 87 ? -10.602 6.682 15.176 1.00 46.75 87 PRO A C 1
ATOM 636 O O . PRO A 1 87 ? -10.193 7.387 14.248 1.00 46.75 87 PRO A O 1
ATOM 639 N N . ALA A 1 88 ? -11.702 5.933 15.078 1.00 49.53 88 ALA A N 1
ATOM 640 C CA . ALA A 1 88 ? -12.626 6.029 13.957 1.00 49.53 88 ALA A CA 1
ATOM 641 C C . ALA A 1 88 ? -13.068 7.496 13.826 1.00 49.53 88 ALA A C 1
ATOM 643 O O . ALA A 1 88 ? -13.920 7.953 14.584 1.00 49.53 88 ALA A O 1
ATOM 644 N N . ARG A 1 89 ? -12.453 8.277 12.925 1.00 45.00 89 ARG A N 1
ATOM 645 C CA . ARG A 1 89 ? -12.880 9.658 12.672 1.00 45.00 89 ARG A CA 1
ATOM 646 C C . ARG A 1 89 ? -14.222 9.614 11.955 1.00 45.00 89 ARG A C 1
ATOM 648 O O . ARG A 1 89 ? -14.291 9.669 10.734 1.00 45.00 89 ARG A O 1
ATOM 655 N N . ALA A 1 90 ? -15.283 9.544 12.742 1.00 45.69 90 ALA A N 1
ATOM 656 C CA . ALA A 1 90 ? -16.563 10.123 12.404 1.00 45.69 90 ALA A CA 1
ATOM 657 C C . ALA A 1 90 ? -16.508 11.601 12.798 1.00 45.69 90 ALA A C 1
ATOM 659 O O . ALA A 1 90 ? -17.024 11.965 13.841 1.00 45.69 90 ALA A O 1
ATOM 660 N N . GLU A 1 91 ? -15.863 12.449 11.997 1.00 41.53 91 GLU A N 1
ATOM 661 C CA . GLU A 1 91 ? -16.151 13.882 12.053 1.00 41.53 91 GLU A CA 1
ATOM 662 C C . GLU A 1 91 ? -16.288 14.413 10.633 1.00 41.53 91 GLU A C 1
ATOM 664 O O . GLU A 1 91 ? -15.321 14.595 9.893 1.00 41.53 91 GLU A O 1
ATOM 669 N N . SER A 1 92 ? -17.560 14.591 10.279 1.00 44.94 92 SER A N 1
ATOM 670 C CA . SER A 1 92 ? -18.066 15.577 9.340 1.00 44.94 92 SER A CA 1
ATOM 671 C C . SER A 1 92 ? -17.143 16.790 9.259 1.00 44.94 92 SER A C 1
ATOM 673 O O . SER A 1 92 ? -16.975 17.513 10.242 1.00 44.94 92 SER A O 1
ATOM 675 N N . PHE A 1 93 ? -16.602 17.049 8.070 1.00 41.78 93 PHE A N 1
ATOM 676 C CA . PHE A 1 93 ? -16.231 18.407 7.702 1.00 41.78 93 PHE A CA 1
ATOM 677 C C . PHE A 1 93 ? -17.524 19.227 7.709 1.00 41.78 93 PHE A C 1
ATOM 679 O O . PHE A 1 93 ? -18.286 19.201 6.746 1.00 41.78 93 PHE A O 1
ATOM 686 N N . GLY A 1 94 ? -17.811 19.852 8.852 1.00 39.12 94 GLY A N 1
ATOM 687 C CA . GLY A 1 94 ? -18.888 20.816 8.987 1.00 39.12 94 GLY A CA 1
ATOM 688 C C . GLY A 1 94 ? -18.678 21.943 7.985 1.00 39.12 94 GLY A C 1
ATOM 689 O O . GLY A 1 94 ? -17.568 22.462 7.846 1.00 39.12 94 GLY A O 1
ATOM 690 N N . GLU A 1 95 ? -19.754 22.256 7.271 1.00 42.56 95 GLU A N 1
ATOM 691 C CA . GLU A 1 95 ? -19.912 23.412 6.400 1.00 42.56 95 GLU A CA 1
ATOM 692 C C . GLU A 1 95 ? -19.300 24.676 7.015 1.00 42.56 95 GLU A C 1
ATOM 694 O O . GLU A 1 95 ? -19.644 25.092 8.120 1.00 42.56 95 GLU A O 1
ATOM 699 N N . LEU A 1 96 ? -18.414 25.314 6.253 1.00 44.34 96 LEU A N 1
ATOM 700 C CA . LEU A 1 96 ? -18.200 26.751 6.340 1.00 44.34 96 LEU A CA 1
ATOM 701 C C . LEU A 1 96 ? -19.111 27.407 5.296 1.00 44.34 96 LEU A C 1
ATOM 703 O O . LEU A 1 96 ? -18.662 27.697 4.187 1.00 44.34 96 LEU A O 1
ATOM 707 N N . THR A 1 97 ? -20.379 27.611 5.652 1.00 49.94 97 THR A N 1
ATOM 708 C CA . THR A 1 97 ? -21.278 28.611 5.048 1.00 49.94 97 THR A CA 1
ATOM 709 C C . THR A 1 97 ? -22.180 29.195 6.116 1.00 49.94 97 THR A C 1
ATOM 711 O O . THR A 1 97 ? -22.778 28.382 6.854 1.00 49.94 97 THR A O 1
#

Secondary structure (DSSP, 8-state):
--HHHHHHHHHHHHHHHHHHHHHHT-HHHHHHHHHHGGGT---HHHHHHHHHHHHHHTT-HHHHHHHHTSS-TTTTHHHHHHHHHS-----------